Protein AF-A0A7I8IYB4-F1 (afdb_monomer)

pLDDT: mean 75.19, std 19.19, range [38.16, 97.56]

Secondary structure (DSSP, 8-state):
--S-HHHHHHHHHHHHHHHHHHHHHHHHHHHHHHHHHHHHHHHHHHHHHHHHHHHHHHHHHHHHHHHHHTTTTSS-----------SSSS--------PPTT--TT-TTTTGGG-S---TTSSSHHHHHHHHHH-TTS-PPPPP---TTTSS--TT---------------

Organism: Spirodela intermedia (NCBI:txid51605)

Sequence (171 aa):
MVKTDSHMLKVKGRLLEQKKKIEEAEERKKARESKKMAKEVQAVKLKERAKQKKEDIESVKKWRKQRQRSGFGADKGEDLGFNFDGGGGGGGFERSKKKRPGVAPGDRSGGSAKRNVGGKEKANRKRERRDSKFGYGGRKGLKKQNNAATTDDLRGFNKGDFSSKKRKKNL

Mean predicted aligned error: 21.35 Å

Foldseek 3Di:
DVDDVVRVVVVVVVVVVVVVVVVVVVVVVVVVVCVVCVVVVVVVVVVVVVVVVVVVVVVVVVVVVVCVVVVVPPDDPDCPPPPPCPPDDPDPPPPPPPDDPQDDVPDPVPNPPPPDDDDPDDPCPVVVVQCVVPNPPGPDDDDPPDDVVNPPPCVPVDPDPPPPPPPPDDD

InterPro domains:
  IPR008610 Eukaryotic rRNA processing [PF05890] (1-167)
  IPR008610 Eukaryotic rRNA processing [PTHR13028] (1-168)

Structure (mmCIF, N/CA/C/O backbone):
data_AF-A0A7I8IYB4-F1
#
_entry.id   AF-A0A7I8IYB4-F1
#
loop_
_atom_site.group_PDB
_atom_site.id
_atom_site.type_symbol
_atom_site.label_atom_id
_atom_site.label_alt_id
_atom_site.label_comp_id
_atom_site.label_asym_id
_atom_site.label_entity_id
_atom_site.label_seq_id
_atom_site.pdbx_PDB_ins_code
_atom_site.Cartn_x
_atom_site.Cartn_y
_atom_site.Cartn_z
_atom_site.occupancy
_atom_site.B_iso_or_equiv
_atom_site.auth_seq_id
_atom_site.auth_comp_id
_atom_site.auth_asym_id
_atom_site.auth_atom_id
_atom_site.pdbx_PDB_model_num
ATOM 1 N N . MET A 1 1 ? -11.592 6.613 51.516 1.00 72.38 1 MET A N 1
ATOM 2 C CA . MET A 1 1 ? -11.205 7.154 50.192 1.00 72.38 1 MET A CA 1
ATOM 3 C C . MET A 1 1 ? -12.439 7.776 49.549 1.00 72.38 1 MET A C 1
ATOM 5 O O . MET A 1 1 ? -13.481 7.140 49.562 1.00 72.38 1 MET A O 1
ATOM 9 N N . VAL A 1 2 ? -12.362 9.020 49.060 1.00 85.31 2 VAL A N 1
ATOM 10 C CA . VAL A 1 2 ? -13.537 9.809 48.607 1.00 85.31 2 VAL A CA 1
ATOM 11 C C . VAL A 1 2 ? -14.234 9.202 47.373 1.00 85.31 2 VAL A C 1
ATOM 13 O O . VAL A 1 2 ? -15.414 9.442 47.142 1.00 85.31 2 VAL A O 1
ATOM 16 N N . LYS A 1 3 ? -13.530 8.372 46.591 1.00 91.69 3 LYS A N 1
ATOM 17 C CA . LYS A 1 3 ? -14.089 7.608 45.465 1.00 91.69 3 LYS A CA 1
ATOM 18 C C . LYS A 1 3 ? -14.046 6.116 45.781 1.00 91.69 3 LYS A C 1
ATOM 20 O O . LYS A 1 3 ? -13.030 5.630 46.268 1.00 91.69 3 LYS A O 1
ATOM 25 N N . THR A 1 4 ? -15.129 5.407 45.468 1.00 94.38 4 THR A N 1
ATOM 26 C CA . THR A 1 4 ? -15.225 3.949 45.623 1.00 94.38 4 THR A CA 1
ATOM 27 C C . THR A 1 4 ? -14.515 3.222 44.477 1.00 94.38 4 THR A C 1
ATOM 29 O O . THR A 1 4 ? -14.467 3.726 43.350 1.00 94.38 4 THR A O 1
ATOM 32 N N . ASP A 1 5 ? -14.000 2.016 44.718 1.00 91.88 5 ASP A N 1
ATOM 33 C CA . ASP A 1 5 ? -13.304 1.228 43.685 1.00 91.88 5 ASP A CA 1
ATOM 34 C C . ASP A 1 5 ? -14.192 0.924 42.474 1.00 91.88 5 ASP A C 1
ATOM 36 O O . ASP A 1 5 ? -13.756 1.027 41.326 1.00 91.88 5 ASP A O 1
ATOM 40 N N . SER A 1 6 ? -15.484 0.675 42.698 1.00 91.88 6 SER A N 1
ATOM 41 C CA . SER A 1 6 ? -16.478 0.520 41.630 1.00 91.88 6 SER A CA 1
ATOM 42 C C . SER A 1 6 ? -16.577 1.757 40.728 1.00 91.88 6 SER A C 1
ATOM 44 O O . SER A 1 6 ? -16.812 1.635 39.523 1.00 91.88 6 SER A O 1
ATOM 46 N N . HIS A 1 7 ? -16.391 2.962 41.278 1.00 94.44 7 HIS A N 1
ATOM 47 C CA . HIS A 1 7 ? -16.333 4.191 40.490 1.00 94.44 7 HIS A CA 1
ATOM 48 C C . HIS A 1 7 ? -15.025 4.278 39.692 1.00 94.44 7 HIS A C 1
ATOM 50 O O . HIS A 1 7 ? -15.058 4.576 38.497 1.00 94.44 7 HIS A O 1
ATOM 56 N N . MET A 1 8 ? -13.885 3.952 40.306 1.00 93.94 8 MET A N 1
ATOM 57 C CA . MET A 1 8 ? -12.587 3.937 39.620 1.00 93.94 8 MET A CA 1
ATOM 58 C C . MET A 1 8 ? -12.539 2.927 38.465 1.00 93.94 8 MET A C 1
ATOM 60 O O . MET A 1 8 ? -11.995 3.238 37.404 1.00 93.94 8 MET A O 1
ATOM 64 N N . LEU A 1 9 ? -13.182 1.764 38.609 1.00 93.38 9 LEU A N 1
ATOM 65 C CA . LEU A 1 9 ? -13.336 0.780 37.532 1.00 93.38 9 LEU A CA 1
ATOM 66 C C . LEU A 1 9 ? -14.114 1.345 36.336 1.00 93.38 9 LEU A C 1
ATOM 68 O O . LEU A 1 9 ? -13.692 1.176 35.191 1.00 93.38 9 LEU A O 1
ATOM 72 N N . LYS A 1 10 ? -15.205 2.083 36.582 1.00 95.00 10 LYS A N 1
ATOM 73 C CA . LYS A 1 10 ? -15.973 2.761 35.521 1.00 95.00 10 LYS A CA 1
ATOM 74 C C . LYS A 1 10 ? -15.146 3.840 34.820 1.00 95.00 10 LYS A C 1
ATOM 76 O O . LYS A 1 10 ? -15.208 3.955 33.597 1.00 95.00 10 LYS A O 1
ATOM 81 N N . VAL A 1 11 ? -14.354 4.610 35.570 1.00 95.00 11 VAL A N 1
ATOM 82 C CA . VAL A 1 11 ? -13.446 5.623 35.004 1.00 95.00 11 VAL A CA 1
ATOM 83 C C . VAL A 1 11 ? -12.382 4.963 34.125 1.00 95.00 11 VAL A C 1
ATOM 85 O O . VAL A 1 11 ? -12.191 5.382 32.985 1.00 95.00 11 VAL A O 1
ATOM 88 N N . LYS A 1 12 ? -11.749 3.882 34.598 1.00 95.56 12 LYS A N 1
ATOM 89 C CA . LYS A 1 12 ? -10.769 3.114 33.816 1.00 95.56 12 LYS A CA 1
ATOM 90 C C . LYS A 1 12 ? -11.386 2.540 32.538 1.00 95.56 12 LYS A C 1
ATOM 92 O O . LYS A 1 12 ? -10.774 2.653 31.479 1.00 95.56 12 LYS A O 1
ATOM 97 N N . GLY A 1 13 ? -12.599 1.988 32.614 1.00 96.06 13 GLY A N 1
ATOM 98 C CA . GLY A 1 13 ? -13.339 1.500 31.446 1.00 96.06 13 GLY A CA 1
ATOM 99 C C . GLY A 1 13 ? -13.540 2.591 30.390 1.00 96.06 13 GLY A C 1
ATOM 100 O O . GLY A 1 13 ? -13.146 2.414 29.240 1.00 96.06 13 GLY A O 1
ATOM 101 N N . ARG A 1 14 ? -14.033 3.767 30.801 1.00 95.44 14 ARG A N 1
ATOM 102 C CA . ARG A 1 14 ? -14.225 4.919 29.902 1.00 95.44 14 ARG A CA 1
ATOM 103 C C . ARG A 1 14 ? -12.919 5.407 29.275 1.00 95.44 14 ARG A C 1
ATOM 105 O O . ARG A 1 14 ? -12.902 5.714 28.087 1.00 95.44 14 ARG A O 1
ATOM 112 N N . LEU A 1 15 ? -11.826 5.455 30.038 1.00 96.38 15 LEU A N 1
ATOM 113 C CA . LEU A 1 15 ? -10.513 5.852 29.517 1.00 96.38 15 LEU A CA 1
ATOM 114 C C . LEU A 1 15 ? -9.994 4.864 28.465 1.00 96.38 15 LEU A C 1
ATOM 116 O O . LEU A 1 15 ? -9.463 5.279 27.438 1.00 96.38 15 LEU A O 1
ATOM 120 N N . LEU A 1 16 ? -10.169 3.561 28.693 1.00 96.50 16 LEU A N 1
ATOM 121 C CA . LEU A 1 16 ? -9.787 2.531 27.724 1.00 96.50 16 LEU A CA 1
ATOM 122 C C . LEU A 1 16 ? -10.639 2.597 26.452 1.00 96.50 16 LEU A C 1
ATOM 124 O O . LEU A 1 16 ? -10.110 2.462 25.352 1.00 96.50 16 LEU A O 1
ATOM 128 N N . GLU A 1 17 ? -11.940 2.844 26.580 1.00 96.25 17 GLU A N 1
ATOM 129 C CA . GLU A 1 17 ? -12.828 3.048 25.432 1.00 96.25 17 GLU A CA 1
ATOM 130 C C . GLU A 1 17 ? -12.468 4.301 24.629 1.00 96.25 17 GLU A C 1
ATOM 132 O O . GLU A 1 17 ? -12.473 4.268 23.400 1.00 96.25 17 GLU A O 1
ATOM 137 N N . GLN A 1 18 ? -12.139 5.405 25.303 1.00 95.56 18 GLN A N 1
ATOM 138 C CA . GLN A 1 18 ? -11.699 6.635 24.646 1.00 95.56 18 GLN A CA 1
ATOM 139 C C . GLN A 1 18 ? -10.390 6.430 23.883 1.00 95.56 18 GLN A C 1
ATOM 141 O O . GLN A 1 18 ? -10.314 6.825 22.722 1.00 95.56 18 GLN A O 1
ATOM 146 N N . LYS A 1 19 ? -9.402 5.752 24.483 1.00 97.00 19 LYS A N 1
ATOM 147 C CA . LYS A 1 19 ? -8.151 5.393 23.796 1.00 97.00 19 LYS A CA 1
ATOM 148 C C . LYS A 1 19 ? -8.414 4.577 22.534 1.00 97.00 19 LYS A C 1
ATOM 150 O O . LYS A 1 19 ? -7.983 4.981 21.462 1.00 97.00 19 LYS A O 1
ATOM 155 N N . LYS A 1 20 ? -9.226 3.519 22.633 1.00 96.94 20 LYS A N 1
ATOM 156 C CA . LYS A 1 20 ? -9.607 2.695 21.474 1.00 96.94 20 LYS A CA 1
ATOM 157 C C . LYS A 1 20 ? -10.289 3.507 20.370 1.00 96.94 20 LYS A C 1
ATOM 159 O O . LYS A 1 20 ? -10.004 3.304 19.196 1.00 96.94 20 LYS A O 1
ATOM 164 N N . LYS A 1 21 ? -11.181 4.439 20.724 1.00 96.94 21 LYS A N 1
ATOM 165 C CA . LYS A 1 21 ? -11.849 5.321 19.746 1.00 96.94 21 LYS A CA 1
ATOM 166 C C . LYS A 1 21 ? -10.865 6.261 19.046 1.00 96.94 21 LYS A C 1
ATOM 168 O O . LYS A 1 21 ? -11.020 6.507 17.852 1.00 96.94 21 LYS A O 1
ATOM 173 N N . ILE A 1 22 ? -9.883 6.790 19.777 1.00 96.38 22 ILE A N 1
ATOM 174 C CA . ILE A 1 22 ? -8.829 7.646 19.218 1.00 96.38 22 ILE A CA 1
ATOM 175 C C . ILE A 1 22 ? -7.950 6.830 18.266 1.00 96.38 22 ILE A C 1
ATOM 177 O O . ILE A 1 22 ? -7.804 7.222 17.111 1.00 96.38 22 ILE A O 1
ATOM 181 N N . GLU A 1 23 ? -7.465 5.667 18.704 1.00 96.25 23 GLU A N 1
ATOM 182 C CA . GLU A 1 23 ? -6.649 4.753 17.893 1.00 96.25 23 GLU A CA 1
ATOM 183 C C . GLU A 1 23 ? -7.371 4.359 16.597 1.00 96.25 23 GLU A C 1
ATOM 185 O O . GLU A 1 23 ? -6.829 4.502 15.504 1.00 96.25 23 GLU A O 1
ATOM 190 N N . GLU A 1 24 ? -8.642 3.966 16.679 1.00 95.69 24 GLU A N 1
ATOM 191 C CA . GLU A 1 24 ? -9.422 3.587 15.499 1.00 95.69 24 GLU A CA 1
ATOM 192 C C . GLU A 1 24 ? -9.634 4.773 14.533 1.00 95.69 24 GLU A C 1
ATOM 194 O O . GLU A 1 24 ? -9.657 4.614 13.307 1.00 95.69 24 GLU A O 1
ATOM 199 N N . ALA A 1 25 ? -9.796 5.993 15.055 1.00 95.38 25 ALA A N 1
ATOM 200 C CA . ALA A 1 25 ? -9.902 7.194 14.232 1.00 95.38 25 ALA A CA 1
ATOM 201 C C . ALA A 1 25 ? -8.569 7.538 13.545 1.00 95.38 25 ALA A C 1
ATOM 203 O O . ALA A 1 25 ? -8.567 7.920 12.370 1.00 95.38 25 ALA A O 1
ATOM 204 N N . GLU A 1 26 ? -7.446 7.381 14.242 1.00 96.00 26 GLU A N 1
ATOM 205 C CA . GLU A 1 26 ? -6.099 7.570 13.700 1.00 96.00 26 GLU A CA 1
ATOM 20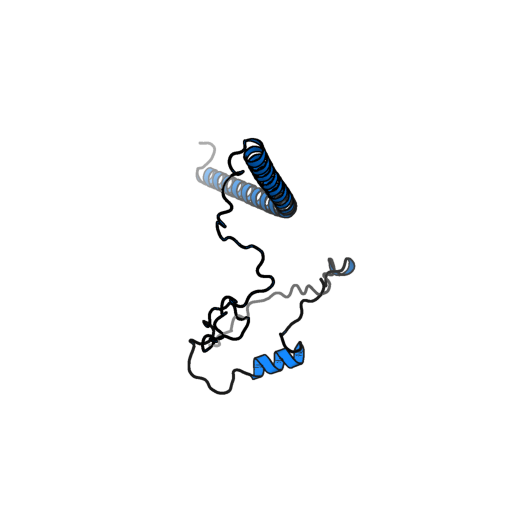6 C C . GLU A 1 26 ? -5.765 6.530 12.632 1.00 96.00 26 GLU A C 1
ATOM 208 O O . GLU A 1 26 ? -5.306 6.890 11.547 1.00 96.00 26 GLU A O 1
ATOM 213 N N . GLU A 1 27 ? -6.094 5.260 12.859 1.00 94.44 27 GLU A N 1
ATOM 214 C CA . GLU A 1 27 ? -5.937 4.204 11.860 1.00 94.44 27 GLU A CA 1
ATOM 215 C C . GLU A 1 27 ? -6.766 4.487 10.606 1.00 94.44 27 GLU A C 1
ATOM 217 O O . GLU A 1 27 ? -6.277 4.347 9.481 1.00 94.44 27 GLU A O 1
ATOM 222 N N . ARG A 1 28 ? -8.005 4.972 10.767 1.00 93.31 28 ARG A N 1
ATOM 223 C CA . ARG A 1 28 ? -8.829 5.407 9.630 1.00 93.31 28 ARG A CA 1
ATOM 224 C C . ARG A 1 28 ? -8.206 6.583 8.881 1.00 93.31 28 ARG A C 1
ATOM 226 O O . ARG A 1 28 ? -8.260 6.591 7.649 1.00 93.31 28 ARG A O 1
ATOM 233 N N . LYS A 1 29 ? -7.630 7.568 9.578 1.00 95.69 29 LYS A N 1
ATOM 234 C CA . LYS A 1 29 ? -6.922 8.699 8.947 1.00 95.69 29 LYS A CA 1
ATOM 235 C C . LYS A 1 29 ? -5.692 8.209 8.181 1.00 95.69 29 LYS A C 1
ATOM 237 O O . LYS A 1 29 ? -5.608 8.444 6.976 1.00 95.69 29 LYS A O 1
ATOM 242 N N . LYS A 1 30 ? -4.841 7.400 8.815 1.00 95.56 30 LYS A N 1
ATOM 243 C CA . LYS A 1 30 ? -3.652 6.787 8.206 1.00 95.56 30 LYS A CA 1
ATOM 244 C C . LYS A 1 30 ? -3.999 5.926 6.990 1.00 95.56 30 LYS A C 1
ATOM 246 O O . LYS A 1 30 ? -3.308 5.965 5.974 1.00 95.56 30 LYS A O 1
ATOM 251 N N . ALA A 1 31 ? -5.098 5.174 7.040 1.00 93.50 31 ALA A N 1
ATOM 252 C CA . ALA A 1 31 ? -5.581 4.385 5.908 1.00 93.50 31 ALA A CA 1
ATOM 253 C C . ALA A 1 31 ? -6.098 5.253 4.747 1.00 93.50 31 ALA A C 1
ATOM 255 O O . ALA A 1 31 ? -6.003 4.855 3.585 1.00 93.50 31 ALA A O 1
ATOM 256 N N . ARG A 1 32 ? -6.662 6.434 5.026 1.00 93.56 32 ARG A N 1
ATOM 257 C CA . ARG A 1 32 ? -7.068 7.393 3.985 1.00 93.56 32 ARG A CA 1
ATOM 258 C C . ARG A 1 32 ? -5.852 8.063 3.357 1.00 93.56 32 ARG A C 1
ATOM 260 O O . ARG A 1 32 ? -5.786 8.156 2.136 1.00 93.56 32 ARG A O 1
ATOM 267 N N . GLU A 1 33 ? -4.898 8.492 4.171 1.00 93.56 33 GLU A N 1
ATOM 268 C CA . GLU A 1 33 ? -3.652 9.111 3.716 1.00 93.56 33 GLU A CA 1
ATOM 269 C C . GLU A 1 33 ? -2.818 8.140 2.887 1.00 93.56 33 GLU A C 1
ATOM 271 O O . GLU A 1 33 ? -2.438 8.471 1.769 1.00 93.56 33 GLU A O 1
ATOM 276 N N . SER A 1 34 ? -2.636 6.900 3.345 1.00 92.00 34 SER A N 1
ATOM 277 C CA . SER A 1 34 ? -1.907 5.888 2.573 1.00 92.00 34 SER A CA 1
ATOM 278 C C . SER A 1 34 ? -2.555 5.619 1.214 1.00 92.00 34 SER A C 1
ATOM 280 O O . SER A 1 34 ? -1.849 5.492 0.218 1.00 92.00 34 SER A O 1
ATOM 282 N N . LYS A 1 35 ? -3.892 5.612 1.129 1.00 93.00 35 LYS A N 1
ATOM 283 C CA . LYS A 1 35 ? -4.618 5.481 -0.146 1.00 93.00 35 LYS A CA 1
ATOM 284 C C . LYS A 1 35 ? -4.440 6.691 -1.061 1.00 93.00 35 LYS A C 1
ATOM 286 O O . LYS A 1 35 ? -4.337 6.501 -2.273 1.00 93.00 35 LYS A O 1
ATOM 291 N N . LYS A 1 36 ? -4.406 7.909 -0.510 1.00 93.38 36 LYS A N 1
ATOM 292 C CA . LYS A 1 36 ? -4.124 9.135 -1.276 1.00 93.38 36 LYS A CA 1
ATOM 293 C C . LYS A 1 36 ? -2.694 9.103 -1.825 1.00 93.38 36 LYS A C 1
ATOM 295 O O . LYS A 1 36 ? -2.504 9.192 -3.035 1.00 93.38 36 LYS A O 1
ATOM 300 N N . MET A 1 37 ? -1.721 8.839 -0.954 1.00 92.25 37 MET A N 1
ATOM 301 C CA . MET A 1 37 ? -0.296 8.831 -1.290 1.00 92.25 37 MET A CA 1
ATOM 302 C C . MET A 1 37 ? 0.124 7.622 -2.136 1.00 92.25 37 MET A C 1
ATOM 304 O O . MET A 1 37 ? 1.132 7.685 -2.829 1.00 92.25 37 MET A O 1
ATOM 308 N N . ALA A 1 38 ? -0.626 6.513 -2.140 1.00 93.06 38 ALA A N 1
ATOM 309 C CA . ALA A 1 38 ? -0.239 5.289 -2.850 1.00 93.06 38 ALA A CA 1
ATOM 310 C C . ALA A 1 38 ? 0.051 5.517 -4.341 1.00 93.06 38 ALA A C 1
ATOM 312 O O . ALA A 1 38 ? 0.996 4.940 -4.881 1.00 93.06 38 ALA A O 1
ATOM 313 N N . LYS A 1 39 ? -0.743 6.358 -5.013 1.00 93.38 39 LYS A N 1
ATOM 314 C CA . LYS A 1 39 ? -0.546 6.656 -6.440 1.00 93.38 39 LYS A CA 1
ATOM 315 C C . LYS A 1 39 ? 0.690 7.515 -6.676 1.00 93.38 39 LYS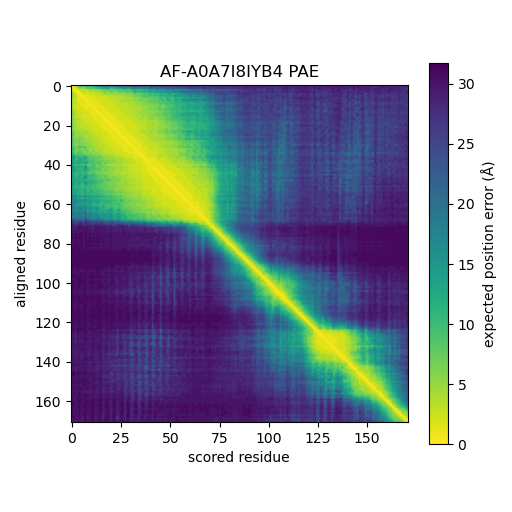 A C 1
ATOM 317 O O . LYS A 1 39 ? 1.449 7.245 -7.603 1.00 93.38 39 LYS A O 1
ATOM 322 N N . GLU A 1 40 ? 0.909 8.506 -5.821 1.00 91.31 40 GLU A N 1
ATOM 323 C CA . GLU A 1 40 ? 2.091 9.364 -5.872 1.00 91.31 40 GLU A CA 1
ATOM 324 C C . GLU A 1 40 ? 3.357 8.547 -5.612 1.00 91.31 40 GLU A C 1
ATOM 326 O O . GLU A 1 40 ? 4.291 8.596 -6.407 1.00 91.31 40 GLU A O 1
ATOM 331 N N . VAL A 1 41 ? 3.344 7.685 -4.592 1.00 96.00 41 VAL A N 1
ATOM 332 C CA . VAL A 1 41 ? 4.444 6.763 -4.279 1.00 96.00 41 VAL A CA 1
ATOM 333 C C . VAL A 1 41 ? 4.737 5.827 -5.452 1.00 96.00 41 VAL A C 1
ATOM 335 O O . VAL A 1 41 ? 5.900 5.603 -5.778 1.00 96.00 41 VAL A O 1
ATOM 338 N N . GLN A 1 42 ? 3.716 5.285 -6.123 1.00 92.31 42 GLN A N 1
A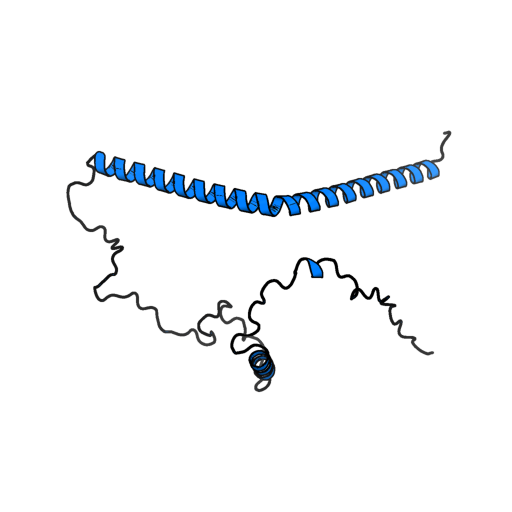TOM 339 C CA . GLN A 1 42 ? 3.923 4.456 -7.316 1.00 92.31 42 GLN A CA 1
ATOM 340 C C . GLN A 1 42 ? 4.569 5.247 -8.459 1.00 92.31 42 GLN A C 1
ATOM 342 O O . GLN A 1 42 ? 5.521 4.764 -9.073 1.00 92.31 42 GLN A O 1
ATOM 347 N N . ALA A 1 43 ? 4.093 6.465 -8.727 1.00 95.00 43 ALA A N 1
ATOM 348 C CA . ALA A 1 43 ? 4.653 7.322 -9.766 1.00 95.00 43 ALA A CA 1
ATOM 349 C C . ALA A 1 43 ? 6.105 7.724 -9.459 1.00 95.00 43 ALA A C 1
ATOM 351 O O . ALA A 1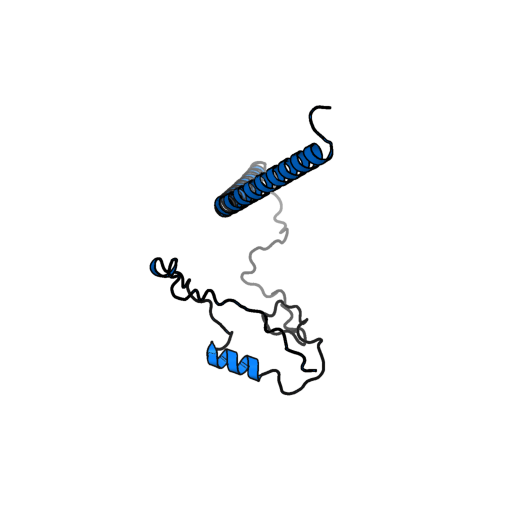 43 ? 6.959 7.672 -10.346 1.00 95.00 43 ALA A O 1
ATOM 352 N N . VAL A 1 44 ? 6.405 8.071 -8.205 1.00 96.12 44 VAL A N 1
ATOM 353 C CA . VAL A 1 44 ? 7.760 8.391 -7.737 1.00 96.12 44 VAL A CA 1
ATOM 354 C C . VAL A 1 44 ? 8.678 7.181 -7.888 1.00 96.12 44 VAL A C 1
ATOM 356 O O . VAL A 1 44 ? 9.720 7.306 -8.523 1.00 96.12 44 VAL A O 1
ATOM 359 N N . LYS A 1 45 ? 8.259 5.991 -7.436 1.00 97.31 45 LYS A N 1
ATOM 360 C CA . LYS A 1 45 ? 9.042 4.751 -7.587 1.00 97.31 45 LYS A CA 1
ATOM 361 C C . LYS A 1 45 ? 9.332 4.402 -9.047 1.00 97.31 45 LYS A C 1
ATOM 363 O O . LYS A 1 45 ? 10.413 3.915 -9.364 1.00 97.31 45 LYS A O 1
ATOM 368 N N . LEU A 1 46 ? 8.383 4.633 -9.957 1.00 94.88 46 LEU A N 1
ATOM 369 C CA . LEU A 1 46 ? 8.611 4.417 -11.390 1.00 94.88 46 LEU A CA 1
ATOM 370 C C . LEU A 1 46 ? 9.636 5.404 -11.958 1.00 94.88 46 LEU A C 1
ATOM 372 O O . LEU A 1 46 ? 10.506 4.993 -12.725 1.00 94.88 46 LEU A O 1
ATOM 376 N N . LYS A 1 47 ? 9.559 6.682 -11.566 1.00 95.50 47 LYS A N 1
ATOM 377 C CA . LYS A 1 47 ? 10.541 7.704 -11.956 1.00 95.50 47 LYS A CA 1
ATOM 378 C C . LYS A 1 47 ? 11.929 7.385 -11.403 1.00 95.50 47 LYS A C 1
ATOM 380 O O . LYS A 1 47 ? 12.895 7.455 -12.152 1.00 95.50 47 LYS A O 1
ATOM 385 N N . GLU A 1 48 ? 12.023 7.002 -10.135 1.00 96.50 48 GLU A N 1
ATOM 386 C CA . GLU A 1 48 ? 13.270 6.601 -9.479 1.00 96.50 48 GLU A CA 1
ATOM 387 C C . GLU A 1 48 ? 13.902 5.394 -10.177 1.00 96.50 48 GLU A C 1
ATOM 389 O O . GLU A 1 48 ? 15.051 5.462 -10.598 1.00 96.50 48 GLU A O 1
ATOM 394 N N . ARG A 1 49 ? 13.124 4.337 -10.441 1.00 97.06 49 ARG A N 1
ATOM 395 C CA . ARG A 1 49 ? 13.606 3.168 -11.189 1.00 97.06 49 ARG A CA 1
ATOM 396 C C . ARG A 1 49 ? 14.068 3.529 -12.602 1.00 97.06 49 ARG A C 1
ATOM 398 O O . ARG A 1 49 ? 15.011 2.934 -13.114 1.00 97.06 49 ARG A O 1
ATOM 405 N N . ALA A 1 50 ? 13.393 4.466 -13.267 1.00 96.50 50 ALA A N 1
ATOM 406 C CA . ALA A 1 50 ? 13.812 4.936 -14.583 1.00 96.50 50 ALA A CA 1
ATOM 407 C C . ALA A 1 50 ? 15.122 5.738 -14.518 1.00 96.50 50 ALA A C 1
ATOM 409 O O . ALA A 1 50 ? 15.941 5.599 -15.422 1.00 96.50 50 ALA A O 1
ATOM 410 N N . LYS A 1 51 ? 15.328 6.543 -13.467 1.00 97.31 51 LYS A N 1
ATOM 411 C CA . LYS A 1 51 ? 16.591 7.255 -13.218 1.00 97.31 51 LYS A CA 1
ATOM 412 C C . LYS A 1 51 ? 17.730 6.279 -12.935 1.00 97.31 51 LYS A C 1
ATOM 414 O O . LYS A 1 51 ? 18.709 6.320 -13.665 1.00 97.31 51 LYS A O 1
ATOM 419 N N . GLN A 1 52 ? 17.531 5.325 -12.024 1.00 97.00 52 GLN A N 1
ATOM 420 C CA . GLN A 1 52 ? 18.500 4.261 -11.727 1.00 97.00 52 GLN A CA 1
ATOM 421 C C . GLN A 1 52 ? 18.932 3.523 -13.000 1.00 97.00 52 GLN A C 1
ATOM 423 O O . GLN A 1 52 ? 20.111 3.462 -13.316 1.00 97.00 52 GLN A O 1
ATOM 428 N N . LYS A 1 53 ? 17.976 3.081 -13.831 1.00 97.56 53 LYS A N 1
ATOM 429 C CA . LYS A 1 53 ? 18.296 2.435 -15.117 1.00 97.56 53 LYS A CA 1
ATOM 430 C C . LYS A 1 53 ? 19.124 3.317 -16.053 1.00 97.56 53 LYS A C 1
ATOM 432 O O . LYS A 1 53 ? 19.941 2.796 -16.806 1.00 97.56 53 LYS A O 1
ATOM 437 N N . LYS A 1 54 ? 18.881 4.630 -16.074 1.00 97.38 54 LYS A N 1
ATOM 438 C CA . LYS A 1 54 ? 19.660 5.564 -16.898 1.00 97.38 54 LYS A CA 1
ATOM 439 C C . LYS A 1 54 ? 21.074 5.721 -16.350 1.00 97.38 54 LYS A C 1
ATOM 441 O O . LYS A 1 54 ? 22.013 5.593 -17.125 1.00 97.38 54 LYS A O 1
ATOM 446 N N . GLU A 1 55 ? 21.212 5.917 -15.043 1.00 97.12 55 GLU A N 1
ATOM 447 C CA . GLU A 1 55 ? 22.499 6.017 -14.345 1.00 97.12 55 GLU A CA 1
ATOM 448 C C . GLU A 1 55 ? 23.341 4.745 -14.544 1.00 97.12 55 GLU A C 1
ATOM 450 O O . GLU A 1 55 ? 24.522 4.832 -14.885 1.00 97.12 55 GLU A O 1
ATOM 455 N N . ASP A 1 56 ? 22.720 3.565 -14.464 1.00 96.69 56 ASP A N 1
ATOM 456 C CA . ASP A 1 56 ? 23.358 2.272 -14.735 1.00 96.69 56 ASP A CA 1
ATOM 457 C C . ASP A 1 56 ? 23.820 2.151 -16.195 1.00 96.69 56 ASP A C 1
ATOM 459 O O . ASP A 1 56 ? 24.937 1.723 -16.483 1.00 96.69 56 ASP A O 1
ATOM 463 N N . ILE A 1 57 ? 22.982 2.551 -17.156 1.00 96.56 57 ILE A N 1
ATOM 464 C CA . ILE A 1 57 ? 23.365 2.530 -18.575 1.00 96.56 57 ILE A CA 1
ATOM 465 C C . ILE A 1 57 ? 24.511 3.511 -18.835 1.00 96.56 57 ILE A C 1
ATOM 467 O O . ILE A 1 57 ? 25.420 3.212 -19.610 1.00 96.56 57 ILE A O 1
ATOM 471 N N . GLU A 1 58 ? 24.480 4.688 -18.219 1.00 96.31 58 GLU A N 1
ATOM 472 C CA . GLU A 1 58 ? 25.526 5.696 -18.356 1.00 96.31 58 GLU A CA 1
ATOM 473 C C . GLU A 1 58 ? 26.843 5.242 -17.732 1.00 96.31 58 GLU A C 1
ATOM 475 O O . GLU A 1 58 ? 27.893 5.445 -18.344 1.00 96.31 58 GLU A O 1
ATOM 480 N N . SER A 1 59 ? 26.810 4.584 -16.571 1.00 95.62 59 SER A N 1
ATOM 481 C CA . SER A 1 59 ? 28.005 4.005 -15.959 1.00 95.62 59 SER A CA 1
ATOM 482 C C . SER A 1 59 ? 28.608 2.931 -16.869 1.00 95.62 59 SER A C 1
ATOM 484 O O . SER A 1 59 ? 29.782 3.028 -17.225 1.00 95.62 59 SER A O 1
ATOM 486 N N . VAL A 1 60 ? 27.804 1.995 -17.386 1.00 95.12 60 VAL A N 1
ATOM 487 C CA . VAL A 1 60 ? 28.264 0.968 -18.339 1.00 95.12 60 VAL A CA 1
ATOM 488 C C . VAL A 1 60 ? 28.818 1.595 -19.619 1.00 95.12 60 VAL A C 1
ATOM 490 O O . VAL A 1 60 ? 29.854 1.158 -20.122 1.00 95.12 60 VAL A O 1
ATOM 493 N N . LYS A 1 61 ? 28.177 2.639 -20.157 1.00 95.75 61 LYS A N 1
ATOM 494 C CA . LYS A 1 61 ? 28.680 3.364 -21.335 1.00 95.75 61 LYS A CA 1
ATOM 495 C C . LYS A 1 61 ? 30.020 4.040 -21.058 1.00 95.75 61 LYS A C 1
ATOM 497 O O . LYS A 1 61 ? 30.911 3.952 -21.902 1.00 95.75 61 LYS A O 1
ATOM 502 N N . LYS A 1 62 ? 30.186 4.680 -19.895 1.00 94.81 62 LYS A N 1
ATOM 503 C CA . LYS A 1 62 ? 31.461 5.278 -19.469 1.00 94.81 62 LYS A CA 1
ATOM 504 C C . LYS A 1 62 ? 32.552 4.211 -19.370 1.00 94.81 62 LYS A C 1
ATOM 506 O O . LYS A 1 62 ? 33.607 4.395 -19.965 1.00 94.81 62 LYS A O 1
ATOM 511 N N . TRP A 1 63 ? 32.263 3.070 -18.744 1.00 90.88 63 TRP A N 1
ATOM 512 C CA . TRP A 1 63 ? 33.182 1.929 -18.656 1.00 90.88 63 TRP A CA 1
ATOM 513 C C . TRP A 1 63 ? 33.558 1.357 -20.028 1.00 90.88 63 TRP A C 1
ATOM 515 O O . TRP A 1 63 ? 34.736 1.134 -20.301 1.00 90.88 63 TRP A O 1
ATOM 525 N N . ARG A 1 64 ? 32.586 1.172 -20.931 1.00 89.69 64 ARG A N 1
ATOM 526 C CA . ARG A 1 64 ? 32.848 0.734 -22.315 1.00 89.69 64 ARG A CA 1
ATOM 527 C C . ARG A 1 64 ? 33.732 1.733 -23.059 1.00 89.69 64 ARG A C 1
ATOM 529 O O . ARG A 1 64 ? 34.696 1.323 -23.695 1.00 89.69 64 ARG A O 1
ATOM 536 N N . LYS A 1 65 ? 33.444 3.034 -22.946 1.00 91.12 65 LYS A N 1
ATOM 537 C CA . LYS A 1 65 ? 34.239 4.099 -23.577 1.00 91.12 65 LYS A CA 1
ATOM 538 C C . LYS A 1 65 ? 35.654 4.172 -22.997 1.00 91.12 65 LYS A C 1
ATOM 540 O O . LYS A 1 65 ? 36.604 4.353 -23.751 1.00 91.12 65 LYS A O 1
ATOM 545 N N . GLN A 1 66 ? 35.805 3.998 -21.685 1.00 89.31 66 GLN A N 1
ATOM 546 C CA . GLN A 1 66 ? 37.107 3.939 -21.022 1.00 89.31 66 GLN A CA 1
ATOM 547 C C . GLN A 1 66 ? 37.916 2.724 -21.483 1.00 89.31 66 GLN A C 1
ATOM 549 O O . GLN A 1 66 ? 39.077 2.901 -21.827 1.00 89.31 66 GLN A O 1
ATOM 554 N N . ARG A 1 67 ? 37.304 1.533 -21.582 1.00 86.38 67 ARG A N 1
ATOM 555 C CA . ARG A 1 67 ? 37.956 0.313 -22.096 1.00 86.38 67 ARG A CA 1
ATOM 556 C C . ARG A 1 67 ? 38.434 0.469 -23.542 1.00 86.38 67 ARG A C 1
ATOM 558 O O . ARG A 1 67 ? 39.536 0.045 -23.867 1.00 86.38 67 ARG A O 1
ATOM 565 N N . GLN A 1 68 ? 37.613 1.084 -24.393 1.00 81.38 68 GLN A N 1
ATOM 566 C CA . GLN A 1 68 ? 37.983 1.394 -25.779 1.00 81.38 68 GLN A CA 1
ATOM 567 C C . GLN A 1 68 ? 39.151 2.392 -25.836 1.00 81.38 68 GLN A C 1
ATOM 569 O O . GLN A 1 68 ? 40.084 2.210 -26.608 1.00 81.38 68 GLN A O 1
ATOM 574 N N . ARG A 1 69 ? 39.143 3.421 -24.975 1.00 80.19 69 ARG A N 1
ATOM 575 C CA . ARG A 1 69 ? 40.213 4.431 -24.912 1.00 80.19 69 ARG A CA 1
ATOM 576 C C . ARG A 1 69 ? 41.517 3.899 -24.308 1.00 80.19 69 ARG A C 1
ATOM 578 O O . ARG A 1 69 ? 42.578 4.370 -24.690 1.00 80.19 69 ARG A O 1
ATOM 585 N N . SER A 1 70 ? 41.454 2.952 -23.373 1.00 77.56 70 SER A N 1
ATOM 586 C CA . SER A 1 70 ? 42.631 2.364 -22.722 1.00 77.56 70 SER A CA 1
ATOM 587 C C . SER A 1 70 ? 43.325 1.283 -23.561 1.00 77.56 70 SER A C 1
ATOM 589 O O . SER A 1 70 ? 44.205 0.608 -23.043 1.00 77.56 70 SER A O 1
ATOM 591 N N . GLY A 1 71 ? 42.924 1.081 -24.825 1.00 63.97 71 GLY A N 1
ATOM 592 C CA . GLY A 1 71 ? 43.635 0.224 -25.782 1.00 63.97 71 GLY A CA 1
ATOM 593 C C . GLY A 1 71 ? 43.613 -1.280 -25.484 1.00 63.97 71 GLY A C 1
ATOM 594 O O . GLY A 1 71 ? 44.276 -2.041 -26.177 1.00 63.97 71 GLY A O 1
ATOM 595 N N . PHE A 1 72 ? 42.836 -1.746 -24.502 1.00 59.28 72 PHE A N 1
ATOM 596 C CA . PHE A 1 72 ? 42.838 -3.147 -24.044 1.00 59.28 72 PHE A CA 1
ATOM 597 C C . PHE A 1 72 ? 42.018 -4.099 -24.947 1.00 59.28 72 PHE A C 1
ATOM 599 O O . PHE A 1 72 ? 41.407 -5.048 -24.466 1.00 59.28 72 PHE A O 1
ATOM 606 N N . GLY A 1 73 ? 41.920 -3.816 -26.248 1.00 56.78 73 GLY A N 1
ATOM 607 C CA . GLY A 1 73 ? 41.081 -4.587 -27.174 1.00 56.78 73 GLY A CA 1
ATOM 608 C C . GLY A 1 73 ? 41.331 -4.299 -28.651 1.00 56.78 73 GLY A C 1
ATOM 609 O O . GLY A 1 73 ? 40.391 -4.364 -29.436 1.00 56.78 73 GLY A O 1
ATOM 610 N N . ALA A 1 74 ? 42.559 -3.919 -29.011 1.00 53.91 74 ALA A N 1
ATOM 611 C CA . ALA A 1 74 ? 42.949 -3.643 -30.394 1.00 53.91 74 ALA A CA 1
ATOM 612 C C . ALA A 1 74 ? 43.815 -4.747 -31.028 1.00 53.91 74 ALA A C 1
ATOM 614 O O . ALA A 1 74 ? 44.341 -4.531 -32.113 1.00 53.91 74 ALA A O 1
ATOM 615 N N . ASP A 1 75 ? 43.952 -5.920 -30.403 1.00 50.88 75 ASP A N 1
ATOM 616 C CA . ASP A 1 75 ? 44.587 -7.065 -31.056 1.00 50.88 75 ASP A CA 1
ATOM 617 C C . ASP A 1 75 ? 43.811 -8.360 -30.782 1.00 50.88 75 ASP A C 1
ATOM 619 O O . ASP A 1 75 ? 43.396 -8.624 -29.654 1.00 50.88 75 ASP A O 1
ATOM 623 N N . LYS A 1 76 ? 43.627 -9.130 -31.856 1.00 48.56 76 LYS A N 1
ATOM 624 C CA . LYS A 1 76 ? 42.830 -10.354 -32.036 1.00 48.56 76 LYS A CA 1
ATOM 625 C C . LYS A 1 76 ? 41.309 -10.209 -32.069 1.00 48.56 76 LYS A C 1
ATOM 627 O O . LYS A 1 76 ? 40.600 -10.282 -31.068 1.00 48.56 76 LYS A O 1
ATOM 632 N N . GLY A 1 77 ? 40.814 -10.160 -33.306 1.00 50.91 77 GLY A N 1
ATOM 633 C CA . GLY A 1 77 ? 39.499 -10.665 -33.678 1.00 50.91 77 GLY A CA 1
ATOM 634 C C . GLY A 1 77 ? 39.383 -12.171 -33.437 1.00 50.91 77 GLY A C 1
ATOM 635 O O . GLY A 1 77 ? 39.392 -12.956 -34.378 1.00 50.91 77 GLY A O 1
ATOM 636 N N . GLU A 1 78 ? 39.241 -12.560 -32.175 1.00 44.66 78 GLU A N 1
ATOM 637 C CA . GLU A 1 78 ? 38.503 -13.761 -31.807 1.00 44.66 78 GLU A CA 1
ATOM 638 C C . GLU A 1 78 ? 37.125 -13.316 -31.330 1.00 44.66 78 GLU A C 1
ATOM 640 O O . GLU A 1 78 ? 36.943 -12.714 -30.270 1.00 44.66 78 GLU A O 1
ATOM 645 N N . ASP A 1 79 ? 36.167 -13.586 -32.205 1.00 48.09 79 ASP A N 1
ATOM 646 C CA . ASP A 1 79 ? 34.756 -13.780 -31.934 1.00 48.09 79 ASP A CA 1
ATOM 647 C C . ASP A 1 79 ? 34.530 -14.505 -30.591 1.00 48.09 79 ASP A C 1
ATOM 649 O O . ASP A 1 79 ? 34.405 -15.727 -30.520 1.00 48.09 79 ASP A O 1
ATOM 653 N N . LEU A 1 80 ? 34.449 -13.757 -29.486 1.00 49.03 80 LEU A N 1
ATOM 654 C CA . LEU A 1 80 ? 33.724 -14.222 -28.308 1.00 49.03 80 LEU A CA 1
ATOM 655 C C . LEU A 1 80 ? 32.238 -14.172 -28.669 1.00 49.03 80 LEU A C 1
ATOM 657 O O . LEU A 1 80 ? 31.547 -13.200 -28.356 1.00 49.03 80 LEU A O 1
ATOM 661 N N . GLY A 1 81 ? 31.804 -15.224 -29.368 1.00 48.91 81 GLY A N 1
ATOM 662 C CA . GLY A 1 81 ? 30.500 -15.441 -29.984 1.00 48.91 81 GLY A CA 1
ATOM 663 C C . GLY A 1 81 ? 29.309 -15.141 -29.084 1.00 48.91 81 GLY A C 1
ATOM 664 O O . GLY A 1 81 ? 28.653 -16.029 -28.543 1.00 48.91 81 GLY A O 1
ATOM 665 N N . PHE A 1 82 ? 28.968 -13.863 -29.000 1.00 41.59 82 PHE A N 1
ATOM 666 C CA . PHE A 1 82 ? 27.646 -13.392 -28.628 1.00 41.59 82 PHE A CA 1
ATOM 667 C C . PHE A 1 82 ? 27.111 -12.543 -29.776 1.00 41.59 82 PHE A C 1
ATOM 669 O O . PHE A 1 82 ? 26.875 -11.341 -29.654 1.00 41.59 82 PHE A O 1
ATOM 676 N N . ASN A 1 83 ? 26.941 -13.211 -30.919 1.00 46.00 83 ASN A N 1
ATOM 677 C CA . ASN A 1 83 ? 26.208 -12.715 -32.071 1.00 46.00 83 ASN A CA 1
ATOM 678 C C . ASN A 1 83 ? 24.789 -12.315 -31.632 1.00 46.00 83 ASN A C 1
ATOM 680 O O . ASN A 1 83 ? 23.870 -13.130 -31.577 1.00 46.00 83 ASN A O 1
ATOM 684 N N . PHE A 1 84 ? 24.604 -11.030 -31.324 1.00 46.09 84 PHE A N 1
ATOM 685 C CA . PHE A 1 84 ? 23.303 -10.358 -31.285 1.00 46.09 84 PHE A CA 1
ATOM 686 C C . PHE A 1 84 ? 22.895 -9.918 -32.705 1.00 46.09 84 PHE A C 1
ATOM 688 O O . PHE A 1 84 ? 22.329 -8.851 -32.909 1.00 46.09 84 PHE A O 1
ATOM 695 N N . ASP A 1 85 ? 23.197 -10.752 -33.694 1.00 49.44 85 ASP A N 1
ATOM 696 C CA . ASP A 1 85 ? 22.706 -10.632 -35.059 1.00 49.44 85 ASP A CA 1
ATOM 697 C C . ASP A 1 85 ? 22.304 -12.030 -35.542 1.00 49.44 85 ASP A C 1
ATOM 699 O O . ASP A 1 85 ? 23.036 -12.744 -36.213 1.00 49.44 85 ASP A O 1
ATOM 703 N N . GLY A 1 86 ? 21.125 -12.474 -35.101 1.00 41.53 86 GLY A N 1
ATOM 704 C CA . GLY A 1 86 ? 20.460 -13.679 -35.607 1.00 41.53 86 GLY A CA 1
ATOM 705 C C . GLY A 1 86 ? 19.667 -13.398 -36.886 1.00 41.53 86 GLY A C 1
ATOM 706 O O . GLY A 1 86 ? 18.580 -13.949 -37.067 1.00 41.53 86 GLY A O 1
ATOM 707 N N . GLY A 1 87 ? 20.161 -12.482 -37.721 1.00 48.69 87 GLY A N 1
ATOM 708 C CA . GLY A 1 87 ? 19.613 -12.115 -39.018 1.00 48.69 87 GLY A CA 1
ATOM 709 C C . GLY A 1 87 ? 20.334 -12.846 -40.146 1.00 48.69 87 GLY A C 1
ATOM 710 O O . GLY A 1 87 ? 21.121 -12.247 -40.859 1.00 48.69 87 GLY A O 1
ATOM 711 N N . GLY A 1 88 ? 20.024 -14.129 -40.343 1.00 46.34 88 GLY A N 1
ATOM 712 C CA . GLY A 1 88 ? 20.411 -14.864 -41.555 1.00 46.34 88 GLY A CA 1
ATOM 713 C C . GLY A 1 88 ? 21.540 -15.874 -41.355 1.00 46.34 88 GLY A C 1
ATOM 714 O O . GLY A 1 88 ? 22.714 -15.558 -41.467 1.00 46.34 88 GLY A O 1
ATOM 715 N N . GLY A 1 89 ? 21.164 -17.128 -41.118 1.00 41.72 89 GLY A N 1
ATOM 716 C CA . GLY A 1 89 ? 22.098 -18.252 -41.069 1.00 41.72 89 GLY A CA 1
ATOM 717 C C . GLY A 1 89 ? 21.483 -19.411 -40.301 1.00 41.72 89 GLY A C 1
ATOM 718 O O . GLY A 1 89 ? 21.375 -19.356 -39.083 1.00 41.72 89 GLY A O 1
ATOM 719 N N . GLY A 1 90 ? 20.986 -20.414 -41.026 1.00 48.69 90 GLY A N 1
ATOM 720 C CA . GLY A 1 90 ? 20.195 -21.536 -40.520 1.00 48.69 90 GLY A CA 1
ATOM 721 C C . GLY A 1 90 ? 20.762 -22.206 -39.266 1.00 48.69 90 GLY A C 1
ATOM 722 O O . GLY A 1 90 ? 21.756 -22.915 -39.308 1.00 48.69 90 GLY A O 1
ATOM 723 N N . GLY A 1 91 ? 20.063 -22.009 -38.155 1.00 44.25 91 GLY A N 1
ATOM 724 C CA . GLY A 1 91 ? 20.377 -22.613 -36.863 1.00 44.25 91 GLY A CA 1
ATOM 725 C C . GLY A 1 91 ? 19.424 -22.113 -35.787 1.00 44.25 91 GLY A C 1
ATOM 726 O O . GLY A 1 91 ? 19.830 -21.789 -34.676 1.00 44.25 91 GLY A O 1
ATOM 727 N N . GLY A 1 92 ? 18.148 -21.940 -36.147 1.00 41.03 92 GLY A N 1
ATOM 728 C CA . GLY A 1 92 ? 17.134 -21.465 -35.220 1.00 41.03 92 GLY A CA 1
ATOM 729 C C . GLY A 1 92 ? 17.034 -22.418 -34.038 1.00 41.03 92 GLY A C 1
ATOM 730 O O . GLY A 1 92 ? 16.856 -23.615 -34.237 1.00 41.03 92 GLY A O 1
ATOM 731 N N . PHE A 1 93 ? 17.114 -21.881 -32.819 1.00 48.78 93 PHE A N 1
ATOM 732 C CA . PHE A 1 93 ? 16.706 -22.579 -31.605 1.00 48.78 93 PHE A CA 1
ATOM 733 C C . PHE A 1 93 ? 15.352 -23.242 -31.873 1.00 48.78 93 PHE A C 1
ATOM 735 O O . PHE A 1 93 ? 14.323 -22.559 -31.959 1.00 48.78 93 PHE A O 1
ATOM 742 N N . GLU A 1 94 ? 15.362 -24.560 -32.082 1.00 52.78 94 GLU A N 1
ATOM 743 C CA . GLU A 1 94 ? 14.159 -25.325 -32.354 1.00 52.78 94 GLU A CA 1
ATOM 744 C C . GLU A 1 94 ? 13.270 -25.225 -31.121 1.00 52.78 94 GLU A C 1
ATOM 746 O O . GLU A 1 94 ? 13.405 -25.950 -30.134 1.00 52.78 94 GLU A O 1
ATOM 751 N N . ARG A 1 95 ? 12.322 -24.286 -31.162 1.00 58.75 95 ARG A N 1
ATOM 752 C CA . ARG A 1 95 ? 11.194 -24.273 -30.242 1.00 58.75 95 ARG A CA 1
ATOM 753 C C . ARG A 1 95 ? 10.468 -25.587 -30.458 1.00 58.75 95 ARG A C 1
ATOM 755 O O . ARG A 1 95 ? 9.701 -25.716 -31.411 1.00 58.75 95 ARG A O 1
ATOM 762 N N . SER A 1 96 ? 10.740 -26.558 -29.589 1.00 58.19 96 SER A N 1
ATOM 763 C CA . SER A 1 96 ? 10.094 -27.861 -29.643 1.00 58.19 96 SER A CA 1
ATOM 764 C C . SER A 1 96 ? 8.581 -27.658 -29.778 1.00 58.19 96 SER A C 1
ATOM 766 O O . SER A 1 96 ? 7.906 -27.134 -28.893 1.00 58.19 96 SER A O 1
ATOM 768 N N . LYS A 1 97 ? 8.019 -28.065 -30.922 1.00 60.03 97 LYS A N 1
ATOM 769 C CA . LYS A 1 97 ? 6.570 -28.016 -31.190 1.00 60.03 97 LYS A CA 1
ATOM 770 C C . LYS A 1 97 ? 5.800 -29.062 -30.367 1.00 60.03 97 LYS A C 1
ATOM 772 O O . LYS A 1 97 ? 4.639 -29.351 -30.656 1.00 60.03 97 LYS A O 1
ATOM 777 N N . LYS A 1 98 ? 6.426 -29.639 -29.333 1.00 61.62 98 LYS A N 1
ATOM 778 C CA . LYS A 1 98 ? 5.809 -30.582 -28.401 1.00 61.62 98 LYS A CA 1
ATOM 779 C C . LYS A 1 98 ? 4.808 -29.814 -27.543 1.00 61.62 98 LYS A C 1
ATOM 781 O O . LYS A 1 98 ? 5.128 -29.268 -26.489 1.00 61.62 98 LYS A O 1
ATOM 786 N N . LYS A 1 99 ? 3.563 -29.760 -28.026 1.00 57.75 99 LYS A N 1
ATOM 787 C CA . LYS A 1 99 ? 2.407 -29.371 -27.219 1.00 57.75 99 LYS A CA 1
ATOM 788 C C . LYS A 1 99 ? 2.393 -30.273 -25.989 1.00 57.75 99 LYS A C 1
ATOM 790 O O . LYS A 1 99 ? 2.288 -31.490 -26.117 1.00 57.75 99 LYS A O 1
ATOM 795 N N . ARG A 1 100 ? 2.513 -29.682 -24.800 1.00 61.16 100 ARG A N 1
ATOM 796 C CA . ARG A 1 100 ? 2.327 -30.412 -23.542 1.00 61.16 100 ARG A CA 1
ATOM 797 C C . ARG A 1 100 ? 0.905 -30.995 -23.563 1.00 61.16 100 ARG A C 1
ATOM 799 O O . ARG A 1 100 ? -0.037 -30.209 -23.720 1.00 61.16 100 ARG A O 1
ATOM 806 N N . PRO A 1 101 ? 0.719 -32.324 -23.466 1.00 59.91 101 PRO A N 1
ATOM 807 C CA . PRO A 1 101 ? -0.612 -32.916 -23.512 1.00 59.91 101 PRO A CA 1
ATOM 808 C C . PRO A 1 101 ? -1.464 -32.320 -22.385 1.00 59.91 101 PRO A C 1
ATOM 810 O O . PRO A 1 101 ? -1.040 -32.261 -21.234 1.00 59.91 101 PRO A O 1
ATOM 813 N N . GLY A 1 102 ? -2.643 -31.804 -22.738 1.00 64.06 102 GLY A N 1
ATOM 814 C CA . GLY A 1 102 ? -3.575 -31.191 -21.786 1.00 64.06 102 GLY A CA 1
ATOM 815 C C . GLY A 1 102 ? -3.443 -29.678 -21.562 1.00 64.06 102 GLY A C 1
ATOM 816 O O . GLY A 1 102 ? -4.192 -29.153 -20.742 1.00 64.06 102 GLY A O 1
ATOM 817 N N . VAL A 1 103 ? -2.570 -28.960 -22.286 1.00 64.81 103 VAL A N 1
ATOM 818 C CA . VAL A 1 103 ? -2.423 -27.492 -22.163 1.00 64.81 103 VAL A CA 1
ATOM 819 C C . VAL A 1 103 ? -2.698 -26.805 -23.503 1.00 64.81 103 VAL A C 1
ATOM 821 O O . VAL A 1 103 ? -2.069 -27.116 -24.515 1.00 64.81 103 VAL A O 1
ATOM 824 N N . ALA A 1 104 ? -3.647 -25.865 -23.528 1.00 64.12 104 ALA A N 1
ATOM 825 C CA . ALA A 1 104 ? -3.925 -25.070 -24.723 1.00 64.12 104 ALA A CA 1
ATOM 826 C C . ALA A 1 104 ? -2.803 -24.038 -24.969 1.00 64.12 104 ALA A C 1
ATOM 828 O O . ALA A 1 104 ? -2.247 -23.503 -24.005 1.00 64.12 104 ALA A O 1
ATOM 829 N N . PRO A 1 105 ? -2.474 -23.705 -26.233 1.00 63.22 105 PRO A N 1
ATOM 830 C CA . PRO A 1 105 ? -1.539 -22.624 -26.536 1.00 63.22 105 PRO A CA 1
ATOM 831 C C . PRO A 1 105 ? -1.999 -21.309 -25.884 1.00 63.22 105 PRO A C 1
ATOM 833 O O . PRO A 1 105 ? -3.094 -20.829 -26.163 1.00 63.22 105 PRO A O 1
ATOM 836 N N . GLY A 1 106 ? -1.178 -20.752 -24.987 1.00 67.31 106 GLY A N 1
ATOM 837 C CA . GLY A 1 106 ? -1.484 -19.526 -24.233 1.00 67.31 106 GLY A CA 1
ATOM 838 C C . GLY A 1 106 ? -2.013 -19.735 -22.807 1.00 67.31 106 GLY A C 1
ATOM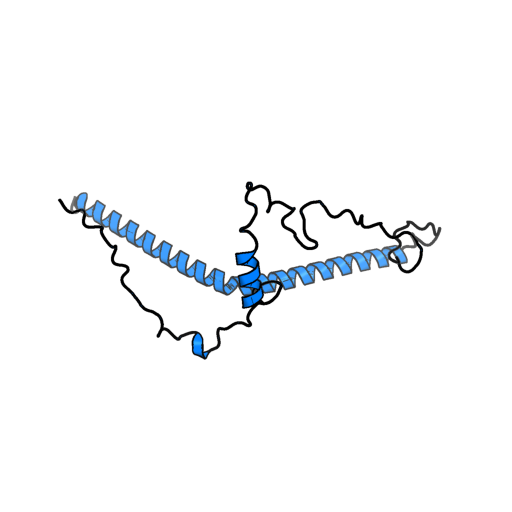 839 O O . GLY A 1 106 ? -2.173 -18.758 -22.074 1.00 67.31 106 GLY A O 1
ATOM 840 N N . ASP A 1 107 ? -2.240 -20.979 -22.378 1.00 66.94 107 ASP A N 1
ATOM 841 C CA . ASP A 1 107 ? -2.657 -21.284 -21.010 1.00 66.94 107 ASP A CA 1
ATOM 842 C C . ASP A 1 107 ? -1.458 -21.275 -20.045 1.00 66.94 107 ASP A C 1
ATOM 844 O O . ASP A 1 107 ? -0.611 -22.170 -20.042 1.00 66.94 107 ASP A O 1
ATOM 848 N N . ARG A 1 108 ? -1.386 -20.233 -19.208 1.00 64.00 108 ARG A N 1
ATOM 849 C CA . ARG A 1 108 ? -0.351 -20.069 -18.174 1.00 64.00 108 ARG A CA 1
ATOM 850 C C . ARG A 1 108 ? -0.637 -20.874 -16.899 1.00 64.00 108 ARG A C 1
ATOM 852 O O . ARG A 1 108 ? 0.194 -20.867 -15.999 1.00 64.00 108 ARG A O 1
ATOM 859 N N . SER A 1 109 ? -1.774 -21.574 -16.802 1.00 61.59 109 SER A N 1
ATOM 860 C CA . SER A 1 109 ? -2.173 -22.329 -15.599 1.00 61.59 109 SER A CA 1
ATOM 861 C C . SER A 1 109 ? -1.472 -23.689 -15.435 1.00 61.59 109 SER A C 1
ATOM 863 O O . SER A 1 109 ? -1.812 -24.472 -14.542 1.00 61.59 109 SER A O 1
ATOM 865 N N . GLY A 1 110 ? -0.488 -23.995 -16.290 1.00 58.72 110 GLY A N 1
ATOM 866 C CA . GLY A 1 110 ? 0.384 -25.163 -16.139 1.00 58.72 110 GLY A CA 1
ATOM 867 C C . GLY A 1 110 ? -0.324 -26.517 -16.267 1.00 58.72 110 GLY A C 1
ATOM 868 O O . GLY A 1 110 ? 0.198 -27.513 -15.777 1.00 58.72 110 GLY A O 1
ATOM 869 N N . GLY A 1 111 ? -1.508 -26.575 -16.889 1.00 57.84 111 GLY A N 1
ATOM 870 C CA . GLY A 1 111 ? -2.277 -27.819 -17.037 1.00 57.84 111 GLY A CA 1
ATOM 871 C C . GLY A 1 111 ? -2.982 -28.288 -15.761 1.00 57.84 111 GLY A C 1
ATOM 872 O O . GLY A 1 111 ? -3.495 -29.404 -15.709 1.00 57.84 111 GLY A O 1
ATOM 873 N N . SER A 1 112 ? -3.051 -27.447 -14.726 1.00 54.09 112 SER A N 1
ATOM 874 C CA . SER A 1 112 ? -3.679 -27.801 -13.444 1.00 54.09 112 SER A CA 1
ATOM 875 C C . SER A 1 112 ? -5.215 -27.862 -13.490 1.00 54.09 112 SER A C 1
ATOM 877 O O . SER A 1 112 ? -5.833 -28.398 -12.573 1.00 54.09 112 SER A O 1
ATOM 879 N N . ALA A 1 113 ? -5.851 -27.405 -14.573 1.00 51.97 113 ALA A N 1
ATOM 880 C CA . ALA A 1 113 ? -7.310 -27.321 -14.678 1.00 51.97 113 ALA A CA 1
ATOM 881 C C . ALA A 1 113 ? -8.040 -28.661 -14.932 1.00 51.97 113 ALA A C 1
ATOM 883 O O . ALA A 1 113 ? -9.263 -28.663 -15.067 1.00 51.97 113 ALA A O 1
ATOM 884 N N . LYS A 1 114 ? -7.337 -29.802 -15.013 1.00 52.59 114 LYS A N 1
ATOM 885 C CA . LYS A 1 114 ? -7.949 -31.101 -15.363 1.00 52.59 114 LYS A CA 1
ATOM 886 C C . LYS A 1 114 ? -7.556 -32.281 -14.467 1.00 52.59 114 LYS A C 1
ATOM 888 O O . LYS A 1 114 ? -7.539 -33.419 -14.917 1.00 52.59 114 LYS A O 1
ATOM 893 N N . ARG A 1 115 ? -7.307 -32.036 -13.179 1.00 44.12 115 ARG A N 1
ATOM 894 C CA . ARG A 1 115 ? -7.225 -33.112 -12.169 1.00 44.12 115 ARG A CA 1
ATOM 895 C C . ARG A 1 115 ? -8.433 -33.151 -11.236 1.00 44.12 115 ARG A C 1
ATOM 897 O O . ARG A 1 115 ? -8.292 -33.458 -10.066 1.00 44.12 115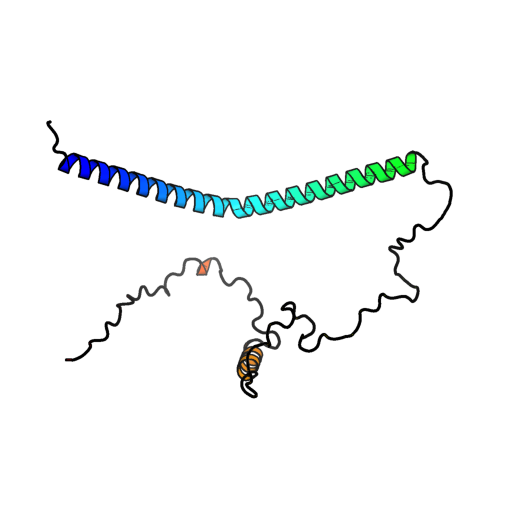 ARG A O 1
ATOM 904 N N . ASN A 1 116 ? -9.621 -32.866 -11.768 1.00 40.31 116 ASN A N 1
ATOM 905 C CA . ASN A 1 116 ? -10.861 -33.284 -11.126 1.00 40.31 116 ASN A CA 1
ATOM 906 C C . ASN A 1 116 ? -11.707 -34.084 -12.118 1.00 40.31 116 ASN A C 1
ATOM 908 O O . ASN A 1 116 ? -12.270 -33.518 -13.049 1.00 40.31 116 ASN A O 1
ATOM 912 N N . VAL A 1 117 ? -11.711 -35.395 -11.864 1.00 38.16 117 VAL A N 1
ATOM 913 C CA . VAL A 1 117 ? -12.863 -36.306 -11.833 1.00 38.16 117 VAL A CA 1
ATOM 914 C C . VAL A 1 117 ? -13.674 -36.465 -13.124 1.00 38.16 117 VAL A C 1
ATOM 916 O O . VAL A 1 117 ? -14.139 -35.514 -13.745 1.00 38.16 117 VAL A O 1
ATOM 919 N N . GLY A 1 118 ? -13.866 -37.735 -13.491 1.00 39.47 118 GLY A N 1
ATOM 920 C CA . GLY A 1 118 ? -14.722 -38.188 -14.578 1.00 39.47 118 GLY A CA 1
ATOM 921 C C . GLY A 1 118 ? -16.066 -37.461 -14.641 1.00 39.47 118 GLY A C 1
ATOM 922 O O . GLY A 1 118 ? -16.749 -37.246 -13.645 1.00 39.47 118 GLY A O 1
ATOM 923 N N . GLY A 1 119 ? -16.429 -37.071 -15.856 1.00 39.53 119 GLY A N 1
ATOM 924 C CA . GLY A 1 119 ? -17.658 -36.344 -16.133 1.00 39.53 119 GLY A CA 1
ATOM 925 C C . GLY A 1 119 ? -17.672 -35.894 -17.580 1.00 39.53 119 GLY A C 1
ATOM 926 O O . GLY A 1 119 ? -17.542 -34.705 -17.878 1.00 39.53 119 GLY A O 1
ATOM 927 N N . LYS A 1 120 ? -17.776 -36.866 -18.492 1.00 50.28 120 LYS A N 1
ATOM 928 C CA . LYS A 1 120 ? -18.185 -36.607 -19.872 1.00 50.28 120 LYS A CA 1
ATOM 929 C C . LYS A 1 120 ? -19.508 -35.806 -19.836 1.00 50.28 120 LYS A C 1
ATOM 931 O O . LYS A 1 120 ? -20.333 -35.999 -18.951 1.00 50.28 120 LYS A O 1
ATOM 936 N N . GLU A 1 121 ? -19.644 -34.867 -20.775 1.00 53.03 121 GLU A N 1
ATOM 937 C CA . GLU A 1 121 ? -20.893 -34.211 -21.229 1.00 53.03 121 GLU A CA 1
ATOM 938 C C . GLU A 1 121 ? -21.379 -32.868 -20.648 1.00 53.03 121 GLU A C 1
ATOM 940 O O . GLU A 1 121 ? -22.211 -32.241 -21.298 1.00 53.03 121 GLU A O 1
ATOM 945 N N . LYS A 1 122 ? -20.858 -32.292 -19.551 1.00 52.22 122 LYS A N 1
ATOM 946 C CA . LYS A 1 122 ? -21.389 -30.979 -19.059 1.00 52.22 122 LYS A CA 1
ATOM 947 C C . LYS A 1 122 ? -20.445 -29.775 -19.140 1.00 52.22 122 LYS A C 1
ATOM 949 O O . LYS A 1 122 ? -20.817 -28.669 -18.742 1.00 52.22 122 LYS A O 1
ATOM 954 N N . ALA A 1 123 ? -19.246 -29.941 -19.694 1.00 56.78 123 ALA A N 1
ATOM 955 C CA . ALA A 1 123 ? -18.225 -28.890 -19.684 1.00 56.78 123 ALA A CA 1
ATOM 956 C C . ALA A 1 123 ? -18.447 -27.755 -20.710 1.00 56.78 123 ALA A C 1
ATOM 958 O O . ALA A 1 123 ? -17.880 -26.676 -20.527 1.00 56.78 123 ALA A O 1
ATOM 959 N N . ASN A 1 124 ? -19.277 -27.946 -21.748 1.00 64.69 124 ASN A N 1
ATOM 960 C CA . ASN A 1 124 ? -19.350 -26.988 -22.861 1.00 64.69 124 ASN A CA 1
ATOM 961 C C . ASN A 1 124 ? -20.472 -25.947 -22.753 1.00 64.69 124 ASN A C 1
ATOM 963 O O . ASN A 1 124 ? -20.278 -24.807 -23.159 1.00 64.69 124 ASN A O 1
ATOM 967 N N . ARG A 1 125 ? -21.594 -26.249 -22.087 1.00 75.94 125 ARG A N 1
ATOM 968 C CA . ARG A 1 125 ? -22.757 -25.335 -22.038 1.00 75.94 125 ARG A CA 1
ATOM 969 C C . ARG A 1 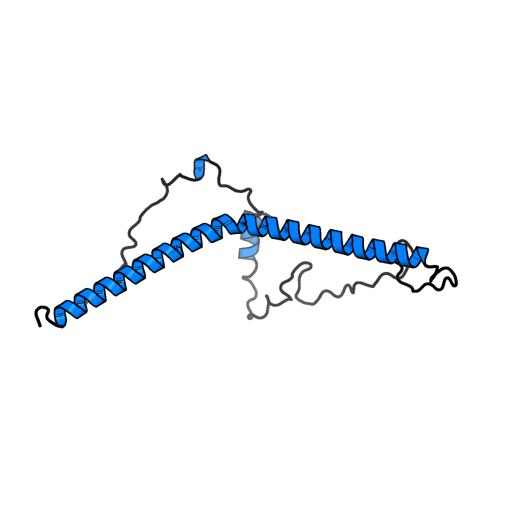125 ? -22.452 -23.986 -21.371 1.00 75.94 125 ARG A C 1
ATOM 971 O O . ARG A 1 125 ? -23.005 -22.951 -21.734 1.00 75.94 125 ARG A O 1
ATOM 978 N N . LYS A 1 126 ? -21.541 -23.968 -20.387 1.00 79.56 126 LYS A N 1
ATOM 979 C CA . LYS A 1 126 ? -21.062 -22.719 -19.757 1.00 79.56 126 LYS A CA 1
ATOM 980 C C . LYS A 1 126 ? -20.148 -21.916 -20.682 1.00 79.56 126 LYS A C 1
ATOM 982 O O . LYS A 1 126 ? -20.130 -20.694 -20.561 1.00 79.56 126 LYS A O 1
ATOM 987 N N . ARG A 1 127 ? -19.370 -22.581 -21.539 1.00 82.19 127 ARG A N 1
ATOM 988 C CA . ARG A 1 127 ? -18.479 -21.932 -22.505 1.00 82.19 127 ARG A CA 1
ATOM 989 C C . ARG A 1 127 ? -19.287 -21.408 -23.686 1.00 82.19 127 ARG A C 1
ATOM 991 O O . ARG A 1 127 ? -19.244 -20.211 -23.906 1.00 82.19 127 ARG A O 1
ATOM 998 N N . GLU A 1 128 ? -20.143 -22.232 -24.282 1.00 84.44 128 GLU A N 1
ATOM 999 C CA . GLU A 1 128 ? -21.104 -21.840 -25.323 1.00 84.44 128 GLU A CA 1
ATOM 1000 C C . GLU A 1 128 ? -21.938 -20.634 -24.889 1.00 84.44 128 GLU A C 1
ATOM 1002 O O . GLU A 1 128 ? -21.952 -19.623 -25.574 1.00 84.44 128 GLU A O 1
ATOM 1007 N N . ARG A 1 129 ? -22.531 -20.649 -23.685 1.00 85.75 129 ARG A N 1
ATOM 1008 C CA . ARG A 1 129 ? -23.296 -19.492 -23.183 1.00 85.75 129 ARG A CA 1
ATOM 1009 C C . ARG A 1 129 ? -22.447 -18.224 -23.035 1.00 85.75 129 ARG A C 1
ATOM 1011 O O . ARG A 1 129 ? -22.965 -17.121 -23.193 1.00 85.75 129 ARG A O 1
ATOM 1018 N N . ARG A 1 130 ? -21.169 -18.349 -22.665 1.00 86.56 130 ARG A N 1
ATOM 1019 C CA . ARG A 1 130 ? -20.259 -17.195 -22.553 1.00 86.56 130 ARG A CA 1
ATOM 1020 C C . ARG A 1 130 ? -19.830 -16.703 -23.927 1.00 86.56 130 ARG A C 1
ATOM 1022 O O . ARG A 1 130 ? -19.782 -15.493 -24.106 1.00 86.56 130 ARG A O 1
ATOM 1029 N N . ASP A 1 131 ? -19.585 -17.609 -24.860 1.00 87.75 131 ASP A N 1
ATOM 1030 C CA . ASP A 1 131 ? -19.199 -17.285 -26.227 1.00 87.75 131 ASP A CA 1
ATOM 1031 C C . ASP A 1 131 ? -20.382 -16.665 -26.989 1.00 87.75 131 ASP A C 1
ATOM 1033 O O . ASP A 1 131 ? -20.198 -15.651 -27.651 1.00 87.75 131 ASP A O 1
ATOM 1037 N N . SER A 1 132 ? -21.621 -17.134 -26.790 1.00 87.19 132 SER A N 1
ATOM 1038 C CA . SER A 1 132 ? -22.828 -16.467 -27.310 1.00 87.19 132 SER A CA 1
ATOM 1039 C C . SER A 1 132 ? -23.049 -15.085 -26.691 1.00 87.19 132 SER A C 1
ATOM 1041 O O . SER A 1 132 ? -23.536 -14.179 -27.357 1.00 87.19 132 SER A O 1
ATOM 1043 N N . LYS A 1 133 ? -22.708 -14.899 -25.407 1.00 88.69 133 LYS A N 1
ATOM 1044 C CA . LYS A 1 133 ? -22.924 -13.625 -24.703 1.00 88.69 133 LYS A CA 1
ATOM 1045 C C . LYS A 1 133 ? -21.837 -12.583 -24.980 1.00 88.69 133 LYS A C 1
ATOM 1047 O O . LYS A 1 133 ? -22.121 -11.390 -24.941 1.00 88.69 133 LYS A O 1
ATOM 1052 N N . PHE A 1 134 ? -20.591 -13.008 -25.166 1.00 86.94 134 PHE A N 1
ATOM 1053 C CA . PHE A 1 134 ? -19.432 -12.111 -25.202 1.00 86.94 134 PHE A CA 1
ATOM 1054 C C . PHE A 1 134 ? -18.535 -12.281 -26.437 1.00 86.94 134 PHE A C 1
ATOM 1056 O O . PHE A 1 134 ? -17.579 -11.520 -26.600 1.00 86.94 134 PHE A O 1
ATOM 1063 N N . GLY A 1 135 ? -18.838 -13.240 -27.308 1.00 88.25 135 GLY A N 1
ATOM 1064 C CA . GLY A 1 135 ? -17.948 -13.691 -28.371 1.00 88.25 135 GLY A CA 1
ATOM 1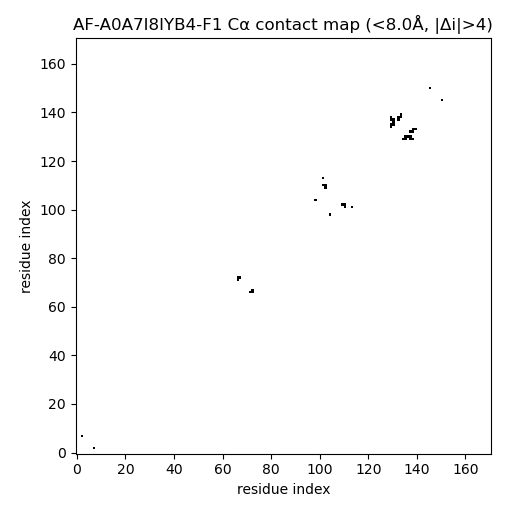065 C C . GLY A 1 135 ? -16.859 -14.636 -27.856 1.00 88.25 135 GLY A C 1
ATOM 1066 O O . GLY A 1 135 ? -16.643 -14.788 -26.648 1.00 88.25 135 GLY A O 1
ATOM 1067 N N . TYR A 1 136 ? -16.150 -15.264 -28.795 1.00 80.69 136 TYR A N 1
ATOM 1068 C CA . TYR A 1 136 ? -15.021 -16.140 -28.488 1.00 80.69 136 TYR A CA 1
ATOM 1069 C C . TYR A 1 136 ? -13.954 -15.385 -27.681 1.00 80.69 136 TYR A C 1
ATOM 1071 O O . TYR A 1 136 ? -13.513 -14.300 -28.067 1.00 80.69 136 TYR A O 1
ATOM 1079 N N . GLY A 1 137 ? -13.557 -15.951 -26.540 1.00 84.94 137 GLY A N 1
ATOM 1080 C CA . GLY A 1 137 ? -12.618 -15.318 -25.605 1.00 84.94 137 GLY A CA 1
ATOM 1081 C C . GLY A 1 137 ? -13.271 -14.639 -24.394 1.00 84.94 137 GLY A C 1
ATOM 1082 O O . GLY A 1 137 ? -12.560 -14.148 -23.519 1.00 84.94 137 GLY A O 1
ATOM 1083 N N . GLY A 1 138 ? -14.602 -14.670 -24.274 1.00 85.94 138 GLY A N 1
ATOM 1084 C CA . GLY A 1 138 ? -15.313 -14.204 -23.084 1.00 85.94 138 GLY A CA 1
ATOM 1085 C C . GLY A 1 138 ? -15.419 -12.679 -22.974 1.00 85.94 138 GLY A C 1
ATOM 1086 O O . GLY A 1 138 ? -15.233 -11.938 -23.935 1.00 85.94 138 GLY A O 1
ATOM 1087 N N . ARG A 1 139 ? -15.799 -12.194 -21.783 1.00 84.00 139 ARG A N 1
ATOM 1088 C CA . ARG A 1 139 ? -16.152 -10.783 -21.554 1.00 84.00 139 ARG A CA 1
ATOM 1089 C C . ARG A 1 139 ? -14.977 -9.858 -21.887 1.00 84.00 139 ARG A C 1
ATOM 1091 O O . ARG A 1 139 ? -14.011 -9.792 -21.131 1.00 84.00 139 ARG A O 1
ATOM 1098 N N . LYS A 1 140 ? -15.101 -9.098 -22.978 1.00 83.56 140 LYS A N 1
ATOM 1099 C CA . LYS A 1 140 ? -14.161 -8.026 -23.329 1.00 83.56 140 LYS A CA 1
ATOM 1100 C C . LYS A 1 140 ? -14.174 -6.952 -22.238 1.00 83.56 140 LYS A C 1
ATOM 1102 O O . LYS A 1 140 ? -15.228 -6.651 -21.674 1.00 83.56 140 LYS A O 1
ATOM 1107 N N . GLY A 1 141 ? -13.003 -6.405 -21.915 1.00 81.19 141 GLY A N 1
ATOM 1108 C CA . GLY A 1 141 ? -12.873 -5.342 -20.919 1.00 81.19 141 GLY A CA 1
ATOM 1109 C C . GLY A 1 141 ? -13.726 -4.142 -21.321 1.00 81.19 141 GLY A C 1
ATOM 1110 O O . GLY A 1 141 ? -13.500 -3.551 -22.375 1.00 81.19 141 GLY A O 1
ATOM 1111 N N . LEU A 1 142 ? -14.731 -3.803 -20.510 1.00 78.06 142 LEU A N 1
ATOM 1112 C CA . LEU A 1 142 ? -15.527 -2.606 -20.752 1.00 78.06 142 LEU A CA 1
ATOM 1113 C C . LEU A 1 142 ? -14.659 -1.375 -20.481 1.00 78.06 142 LEU A C 1
ATOM 1115 O O . LEU A 1 142 ? -13.874 -1.355 -19.530 1.00 78.06 142 LEU A O 1
ATOM 1119 N N . LYS A 1 143 ? -14.851 -0.320 -21.278 1.00 75.44 143 LYS A N 1
ATOM 1120 C CA . LYS A 1 143 ? -14.377 1.021 -20.914 1.00 75.44 143 LYS A CA 1
ATOM 1121 C C . LYS A 1 143 ? -14.962 1.384 -19.544 1.00 75.44 143 LYS A C 1
ATOM 1123 O O . LYS A 1 143 ? -16.063 0.940 -19.211 1.00 75.44 143 LYS A O 1
ATOM 1128 N N . LYS A 1 144 ? -14.223 2.155 -18.744 1.00 78.50 144 LYS A N 1
ATOM 1129 C CA . LYS A 1 144 ? -14.659 2.597 -17.412 1.00 78.50 144 LYS A CA 1
ATOM 1130 C C . LYS A 1 144 ? -16.065 3.202 -17.514 1.00 78.50 144 LYS A C 1
ATOM 1132 O O . LYS A 1 144 ? -16.258 4.159 -18.250 1.00 78.50 144 LYS A O 1
ATOM 1137 N N . GLN A 1 145 ? -17.025 2.604 -16.810 1.00 77.00 145 GLN A N 1
ATOM 1138 C CA . GLN A 1 145 ? -18.444 2.980 -16.885 1.00 77.00 145 GLN A CA 1
ATOM 1139 C C . GLN A 1 145 ? -18.805 4.139 -15.942 1.00 77.00 145 GLN A C 1
ATOM 1141 O O . GLN A 1 145 ? -19.904 4.667 -16.024 1.00 77.00 145 GLN A O 1
ATOM 1146 N N . ASN A 1 146 ? -17.882 4.556 -15.069 1.00 81.75 146 ASN A N 1
ATOM 1147 C CA . ASN A 1 146 ? -18.105 5.674 -14.156 1.00 81.75 146 ASN A CA 1
ATOM 1148 C C . ASN A 1 146 ? -17.863 6.979 -14.926 1.00 81.75 146 ASN A C 1
ATOM 1150 O O . ASN A 1 146 ? -16.709 7.324 -15.201 1.00 81.75 146 ASN A O 1
ATOM 1154 N N . ASN A 1 147 ? -18.943 7.671 -15.279 1.00 79.81 147 ASN A N 1
ATOM 1155 C CA . ASN A 1 147 ? -18.924 9.054 -15.760 1.00 79.81 147 ASN A CA 1
ATOM 1156 C C . ASN A 1 147 ? -19.203 10.005 -14.577 1.00 79.81 147 ASN A C 1
ATOM 1158 O O . ASN A 1 147 ? -19.692 9.560 -13.542 1.00 79.81 147 ASN A O 1
ATOM 1162 N N . ALA A 1 148 ? -18.888 11.298 -14.701 1.00 76.25 148 ALA A N 1
ATOM 1163 C CA . ALA A 1 148 ? -19.074 12.259 -13.602 1.00 76.25 148 ALA A CA 1
ATOM 1164 C C . ALA A 1 148 ? -20.534 12.349 -13.110 1.00 76.25 148 ALA A C 1
ATOM 1166 O O . ALA A 1 148 ? -20.773 12.684 -11.961 1.00 76.25 148 ALA A O 1
ATOM 1167 N N . ALA A 1 149 ? -21.505 11.998 -13.957 1.00 72.88 149 ALA A N 1
ATOM 1168 C CA . ALA A 1 149 ? -22.920 11.978 -13.598 1.00 72.88 149 ALA A CA 1
ATOM 1169 C C . ALA A 1 149 ? -23.352 10.726 -12.802 1.00 72.88 149 ALA A C 1
ATOM 1171 O O . ALA A 1 149 ? -24.386 10.762 -12.147 1.00 72.88 149 ALA A O 1
ATOM 1172 N N . THR A 1 150 ? -22.591 9.624 -12.840 1.00 74.75 150 THR A N 1
ATOM 1173 C CA . THR A 1 150 ? -22.924 8.359 -12.143 1.00 74.75 150 THR A CA 1
ATOM 1174 C C . THR A 1 150 ? -22.122 8.137 -10.864 1.00 74.75 150 THR A C 1
ATOM 1176 O O . THR A 1 150 ? -22.320 7.124 -10.197 1.00 74.75 150 THR A O 1
ATOM 1179 N N . THR A 1 151 ? -21.214 9.047 -10.492 1.00 75.50 151 THR A N 1
ATOM 1180 C CA . THR A 1 151 ? -20.411 8.896 -9.266 1.00 75.50 151 THR A CA 1
ATOM 1181 C C . THR A 1 151 ? -21.233 9.024 -7.991 1.00 75.50 151 THR A C 1
ATOM 1183 O O . THR A 1 151 ? -20.895 8.369 -7.008 1.00 75.50 151 THR A O 1
ATOM 1186 N N . ASP A 1 152 ? -22.316 9.803 -8.034 1.00 76.56 152 ASP A N 1
ATOM 1187 C CA . ASP A 1 152 ? -23.123 10.173 -6.865 1.00 76.56 152 ASP A CA 1
ATOM 1188 C C . ASP A 1 152 ? -24.608 9.778 -7.002 1.00 76.56 152 ASP A C 1
ATOM 1190 O O . ASP A 1 152 ? -25.459 10.232 -6.237 1.00 76.56 152 ASP A O 1
ATOM 1194 N N . ASP A 1 153 ? -24.944 8.905 -7.962 1.00 78.75 153 ASP A N 1
ATOM 1195 C CA . ASP A 1 153 ? -26.311 8.397 -8.123 1.00 78.75 153 ASP A CA 1
ATOM 1196 C C . ASP A 1 153 ? -26.616 7.284 -7.103 1.00 78.75 153 ASP A C 1
ATOM 1198 O O . ASP A 1 153 ? -26.306 6.107 -7.296 1.00 78.75 153 ASP A O 1
ATOM 1202 N N . LEU A 1 154 ? -27.232 7.676 -5.985 1.00 77.25 154 LEU A N 1
ATOM 1203 C CA . LEU A 1 154 ? -27.647 6.785 -4.895 1.00 77.25 154 LEU A CA 1
ATOM 1204 C C . LEU A 1 154 ? -29.093 6.277 -5.042 1.00 77.25 154 LEU A C 1
ATOM 1206 O O . LEU A 1 154 ? -29.589 5.595 -4.147 1.00 77.25 154 LEU A O 1
ATOM 1210 N N . ARG A 1 155 ? -29.787 6.566 -6.153 1.00 78.00 155 ARG A N 1
ATOM 1211 C CA . ARG A 1 155 ? -31.217 6.230 -6.325 1.00 78.00 155 ARG A CA 1
ATOM 1212 C C . ARG A 1 155 ? -31.489 4.722 -6.360 1.00 78.00 155 ARG A C 1
ATOM 1214 O O . ARG A 1 155 ? -32.581 4.289 -6.011 1.00 78.00 155 ARG A O 1
ATOM 1221 N N . GLY A 1 156 ? -30.494 3.913 -6.733 1.00 69.50 156 GLY A N 1
ATOM 1222 C CA . GLY A 1 156 ? -30.557 2.445 -6.687 1.00 69.50 156 GLY A CA 1
ATOM 1223 C C . GLY A 1 156 ? -30.177 1.824 -5.335 1.00 69.50 156 GLY A C 1
ATOM 1224 O O . GLY A 1 156 ? -30.179 0.598 -5.203 1.00 69.50 156 GLY A O 1
ATOM 1225 N N . PHE A 1 157 ? -29.819 2.633 -4.332 1.00 76.88 157 PHE A N 1
ATOM 1226 C CA . PHE A 1 157 ? -29.447 2.147 -3.008 1.00 76.88 157 PHE A CA 1
ATOM 1227 C C . PHE A 1 157 ? -30.699 1.794 -2.194 1.00 76.88 157 PHE A C 1
ATOM 1229 O O . PHE A 1 157 ? -31.184 2.569 -1.374 1.00 76.88 157 PHE A O 1
ATOM 1236 N N . ASN A 1 158 ? -31.221 0.585 -2.404 1.00 73.00 158 ASN A N 1
ATOM 1237 C CA . ASN A 1 158 ? -32.213 0.008 -1.506 1.00 73.00 158 ASN A CA 1
ATOM 1238 C C . ASN A 1 158 ? -31.520 -0.434 -0.216 1.00 73.00 158 ASN A C 1
ATOM 1240 O O . ASN A 1 158 ? -30.879 -1.487 -0.167 1.00 73.00 158 ASN A O 1
ATOM 1244 N N . LYS A 1 159 ? -31.681 0.355 0.850 1.00 66.88 159 LYS A N 1
ATOM 1245 C CA . LYS A 1 159 ? -31.367 -0.039 2.229 1.00 66.88 159 LYS A CA 1
ATOM 1246 C C . LYS A 1 159 ? -32.431 -1.036 2.711 1.00 66.88 159 LYS A C 1
ATOM 1248 O O . LYS A 1 159 ? -33.216 -0.748 3.601 1.00 66.88 159 LYS A O 1
ATOM 1253 N N . GLY A 1 160 ? -32.521 -2.176 2.030 1.00 60.81 160 GLY A N 1
ATOM 1254 C CA . GLY A 1 160 ? -33.409 -3.260 2.414 1.00 60.81 160 GLY A CA 1
ATOM 1255 C C . GLY A 1 160 ? -32.875 -3.888 3.691 1.00 60.81 160 GLY A C 1
ATOM 1256 O O . GLY A 1 160 ? -31.782 -4.459 3.685 1.00 60.81 160 GLY A O 1
ATOM 1257 N N . ASP A 1 161 ? -33.634 -3.772 4.775 1.00 60.56 161 ASP A N 1
ATOM 1258 C CA . ASP A 1 161 ? -33.393 -4.531 5.991 1.00 60.56 161 ASP A CA 1
ATOM 1259 C C . ASP A 1 161 ? -33.439 -6.018 5.636 1.00 60.56 161 ASP A C 1
ATOM 1261 O O . ASP A 1 161 ? -34.504 -6.604 5.422 1.00 60.56 161 ASP A O 1
ATOM 1265 N N . PHE A 1 162 ? -32.267 -6.650 5.574 1.00 58.78 162 PHE A N 1
ATOM 1266 C CA . PHE A 1 162 ? -32.147 -8.101 5.625 1.00 58.78 162 PHE A CA 1
ATOM 1267 C C . PHE A 1 162 ? -32.561 -8.555 7.030 1.00 58.78 162 PHE A C 1
ATOM 1269 O O . PHE A 1 162 ? -31.736 -8.967 7.845 1.00 58.78 162 PHE A O 1
ATOM 1276 N N . SER A 1 163 ? -33.858 -8.452 7.335 1.00 55.81 163 SER A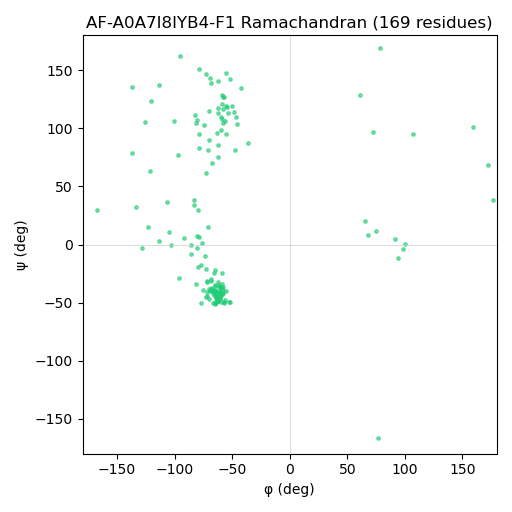 N 1
ATOM 1277 C CA . SER A 1 163 ? -34.436 -9.097 8.499 1.00 55.81 163 SER A CA 1
ATOM 1278 C C . SER A 1 163 ? -34.257 -10.598 8.301 1.00 55.81 163 SER A C 1
ATOM 1280 O O . SER A 1 163 ? -34.688 -11.213 7.320 1.00 55.81 163 SER A O 1
ATOM 1282 N N . SER A 1 164 ? -33.490 -11.177 9.212 1.00 51.12 164 SER A N 1
ATOM 1283 C CA . SER A 1 164 ? -33.236 -12.600 9.284 1.00 51.12 164 SER A CA 1
ATOM 1284 C C . SER A 1 164 ? -34.576 -13.333 9.315 1.00 51.12 164 SER A C 1
ATOM 1286 O O . SER A 1 164 ? -35.339 -13.233 10.275 1.00 51.12 164 SER A O 1
ATOM 1288 N N . LYS A 1 165 ? -34.880 -14.097 8.259 1.00 54.09 165 LYS A N 1
ATOM 1289 C CA . LYS A 1 165 ? -35.959 -15.089 8.290 1.00 54.09 165 LYS A CA 1
ATOM 1290 C C . LYS A 1 165 ? -35.610 -16.133 9.356 1.00 54.09 165 LYS A C 1
ATOM 1292 O O . LYS A 1 165 ? -35.031 -17.175 9.054 1.00 54.09 165 LYS A O 1
ATOM 1297 N N . LYS A 1 166 ? -35.961 -15.861 10.619 1.00 52.69 166 LYS A N 1
ATOM 1298 C CA . LYS A 1 166 ? -36.104 -16.888 11.651 1.00 52.69 166 LYS A CA 1
ATOM 1299 C C . LYS A 1 166 ? -37.165 -17.854 11.140 1.00 52.69 166 LYS A C 1
ATOM 1301 O O . LYS A 1 166 ? -38.347 -17.522 11.080 1.00 52.69 166 LYS A O 1
ATOM 1306 N N . ARG A 1 167 ? -36.725 -19.047 10.740 1.00 54.66 167 ARG A N 1
ATOM 1307 C CA . ARG A 1 167 ? -37.598 -20.198 10.513 1.00 54.66 167 ARG A CA 1
ATOM 1308 C C . ARG A 1 167 ? -38.374 -20.430 11.810 1.00 54.66 167 ARG A C 1
ATOM 1310 O O . ARG A 1 167 ? -37.787 -20.888 12.788 1.00 54.66 167 ARG A O 1
ATOM 1317 N N . LYS A 1 168 ? -39.662 -20.080 11.833 1.00 54.59 168 LYS A N 1
ATOM 1318 C CA . LYS A 1 168 ? -40.576 -20.553 12.874 1.00 54.59 168 LYS A CA 1
ATOM 1319 C C . LYS A 1 168 ? -40.624 -22.076 12.747 1.00 54.59 168 LYS A C 1
ATOM 1321 O O . LYS A 1 168 ? -41.015 -22.602 11.709 1.00 54.59 168 LYS A O 1
ATOM 1326 N N . LYS A 1 169 ? -40.105 -22.765 13.761 1.00 50.12 169 LYS A N 1
ATOM 1327 C CA . LYS A 1 169 ? -40.320 -24.194 13.972 1.00 50.12 169 LYS A CA 1
ATOM 1328 C C . LYS A 1 169 ? -41.673 -24.265 14.678 1.00 50.12 169 LYS A C 1
ATOM 1330 O O . LYS A 1 169 ? -41.792 -23.725 15.774 1.00 50.12 169 LYS A O 1
ATOM 1335 N N . ASN A 1 170 ? -42.686 -24.786 13.998 1.00 52.53 170 ASN A N 1
ATOM 1336 C CA . ASN A 1 170 ? -43.987 -25.020 14.614 1.00 52.53 170 ASN A CA 1
ATOM 1337 C C . ASN A 1 170 ? -43.832 -26.145 15.647 1.00 52.53 170 ASN A C 1
ATOM 1339 O O . ASN A 1 170 ? -43.069 -27.085 15.395 1.00 52.53 170 ASN A O 1
ATOM 1343 N N . LEU A 1 171 ? -44.483 -25.969 16.802 1.00 42.25 171 LEU A N 1
ATOM 1344 C CA . LEU A 1 171 ? -44.761 -27.043 17.756 1.00 42.25 171 LEU A CA 1
ATOM 1345 C C . LEU A 1 171 ? -45.705 -28.069 17.126 1.00 42.25 171 LEU A C 1
ATOM 1347 O O . LEU A 1 171 ? -46.542 -27.640 16.297 1.00 42.25 171 LEU A O 1
#

Solvent-accessible surface area (backbone atoms only — not comparable to full-atom values): 11301 Å² total; per-residue (Å²): 122,99,68,55,69,75,54,52,50,53,52,52,50,52,53,53,52,50,50,52,53,51,51,55,52,49,52,52,48,52,55,49,49,51,61,62,44,48,59,56,52,50,53,50,51,52,52,50,54,53,49,52,55,49,56,52,51,49,50,53,48,50,51,53,52,48,47,64,72,67,58,80,76,81,75,78,96,69,82,78,82,70,75,89,66,88,79,82,74,99,72,74,82,75,73,72,85,71,71,57,88,82,47,61,96,88,59,84,68,78,52,64,91,70,83,70,76,94,68,88,90,70,78,52,67,68,51,52,55,36,29,76,74,43,36,86,89,34,80,69,86,74,73,84,82,77,45,90,81,60,74,77,66,60,86,83,66,75,87,69,79,81,70,77,82,74,78,81,76,80,132

Radius of gyration: 33.71 Å; Cα contacts (8 Å, |Δi|>4): 21; chains: 1; bounding box: 89×50×92 Å